Protein AF-A0A419GXB6-F1 (afdb_monomer_lite)

Sequence (68 aa):
MKAAASDKTLLADAVAELIEALHQKYPGIKTKPTHPVEDEDFTIEVEVPPQLSLEAVESECHKECIRL

Foldseek 3Di:
DPVVVVVVVVVVVLVVVLVVVLCVVQPPKDKDWDPDDDPDPTDIDIHHDPVDDPVVSVVSSVVSVVVD

Structure (mmCIF, N/CA/C/O backbone):
data_AF-A0A419GXB6-F1
#
_entry.id   AF-A0A419GXB6-F1
#
loop_
_atom_site.group_PDB
_atom_site.id
_atom_site.type_symbol
_atom_site.label_atom_id
_atom_site.label_alt_id
_atom_site.label_comp_id
_atom_site.label_asym_id
_atom_site.label_entity_id
_atom_site.label_seq_id
_atom_site.pdbx_PDB_ins_code
_atom_site.Cartn_x
_atom_site.Cartn_y
_atom_site.Cartn_z
_atom_site.occupancy
_atom_site.B_iso_or_equiv
_atom_site.auth_seq_id
_atom_site.auth_comp_id
_atom_site.auth_asym_id
_atom_site.auth_atom_id
_atom_site.pdbx_PDB_model_num
ATOM 1 N N . MET A 1 1 ? 18.497 -10.425 -25.702 1.00 41.94 1 MET A N 1
ATOM 2 C CA . MET A 1 1 ? 18.179 -9.348 -24.740 1.00 41.94 1 MET A CA 1
ATOM 3 C C . MET A 1 1 ? 16.676 -9.093 -24.799 1.00 41.94 1 MET A C 1
ATOM 5 O O . MET A 1 1 ? 16.227 -8.424 -25.717 1.00 41.94 1 MET A O 1
ATOM 9 N N . LYS A 1 2 ? 15.882 -9.750 -23.943 1.00 39.69 2 LYS A N 1
ATOM 10 C CA . LYS A 1 2 ? 14.406 -9.656 -23.966 1.00 39.69 2 LYS A CA 1
ATOM 11 C C . LYS A 1 2 ? 13.751 -9.950 -22.599 1.00 39.69 2 LYS A C 1
ATOM 13 O O . LYS A 1 2 ? 12.598 -10.343 -22.571 1.00 39.69 2 LYS A O 1
ATOM 18 N N . ALA A 1 3 ? 14.501 -9.800 -21.502 1.00 45.81 3 ALA A N 1
ATOM 19 C CA . ALA A 1 3 ? 14.028 -10.073 -20.136 1.00 45.81 3 ALA A CA 1
ATOM 20 C C . ALA A 1 3 ? 13.564 -8.795 -19.402 1.00 45.81 3 ALA A C 1
ATOM 22 O O . ALA A 1 3 ? 12.507 -8.782 -18.796 1.00 45.81 3 ALA A O 1
ATOM 23 N N . ALA A 1 4 ? 14.267 -7.670 -19.579 1.00 48.78 4 ALA A N 1
ATOM 24 C CA . ALA A 1 4 ? 14.021 -6.442 -18.807 1.00 48.78 4 ALA A CA 1
ATOM 25 C C . ALA A 1 4 ? 12.648 -5.765 -19.018 1.00 48.78 4 ALA A C 1
ATOM 27 O O . ALA A 1 4 ? 12.239 -4.941 -18.206 1.00 48.78 4 ALA A O 1
ATOM 28 N N . ALA A 1 5 ? 11.947 -6.058 -20.119 1.00 51.44 5 ALA A N 1
ATOM 29 C CA . ALA A 1 5 ? 10.597 -5.532 -20.346 1.00 51.44 5 ALA A CA 1
ATOM 30 C C . ALA A 1 5 ? 9.533 -6.337 -19.581 1.00 51.44 5 ALA A C 1
ATOM 32 O O . ALA A 1 5 ? 8.520 -5.775 -19.186 1.00 51.44 5 ALA A O 1
ATOM 33 N N . SER A 1 6 ? 9.781 -7.631 -19.365 1.00 61.16 6 SER A N 1
ATOM 34 C CA . SER A 1 6 ? 8.884 -8.553 -18.667 1.00 61.16 6 SER A CA 1
ATOM 35 C C . SER A 1 6 ? 8.819 -8.230 -17.178 1.00 61.16 6 SER A C 1
ATOM 37 O O . SER A 1 6 ? 7.731 -8.150 -16.621 1.00 61.16 6 SER A O 1
ATOM 39 N N . ASP A 1 7 ? 9.973 -7.952 -16.572 1.00 68.31 7 ASP A N 1
ATOM 40 C CA . ASP A 1 7 ? 10.086 -7.717 -15.129 1.00 68.31 7 ASP A CA 1
ATOM 41 C C . ASP A 1 7 ? 9.417 -6.403 -14.703 1.00 68.31 7 ASP A C 1
ATOM 43 O O . ASP A 1 7 ? 8.752 -6.345 -13.675 1.00 68.31 7 ASP A O 1
ATOM 47 N N . LYS A 1 8 ? 9.502 -5.357 -15.537 1.00 75.69 8 LYS A N 1
ATOM 48 C CA . LYS A 1 8 ? 8.816 -4.080 -15.273 1.00 75.69 8 LYS A CA 1
ATO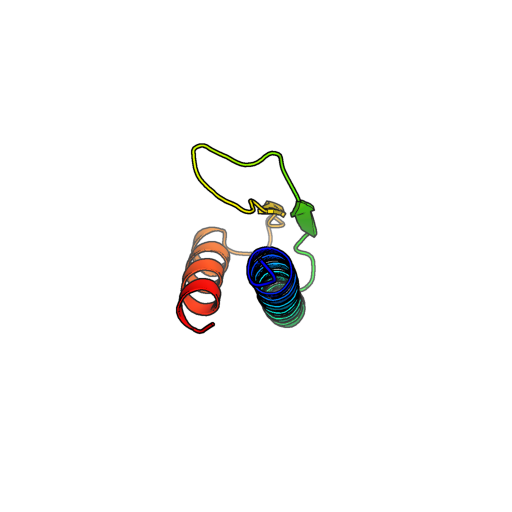M 49 C C . LYS A 1 8 ? 7.300 -4.183 -15.380 1.00 75.69 8 LYS A C 1
ATOM 51 O O . LYS A 1 8 ? 6.600 -3.522 -14.621 1.00 75.69 8 LYS A O 1
ATOM 56 N N . THR A 1 9 ? 6.792 -4.971 -16.328 1.00 82.81 9 THR A N 1
ATOM 57 C CA . THR A 1 9 ? 5.348 -5.215 -16.443 1.00 82.81 9 THR A CA 1
ATOM 58 C C . THR A 1 9 ? 4.850 -6.042 -15.262 1.00 82.81 9 THR A C 1
ATOM 60 O O . THR A 1 9 ? 3.860 -5.658 -14.657 1.00 82.81 9 THR A O 1
ATOM 63 N N . LEU A 1 10 ? 5.586 -7.087 -14.866 1.00 85.88 10 LEU A N 1
ATOM 64 C CA . LEU A 1 10 ? 5.266 -7.884 -13.677 1.00 85.88 10 LEU A CA 1
ATOM 65 C C . LEU A 1 10 ? 5.245 -7.036 -12.401 1.00 85.88 10 LEU A C 1
ATOM 67 O O . LEU A 1 10 ? 4.317 -7.152 -11.610 1.00 85.88 10 LEU A O 1
ATOM 71 N N . LEU A 1 11 ? 6.227 -6.147 -12.224 1.00 86.81 11 LEU A N 1
ATOM 72 C CA . LEU A 1 11 ? 6.256 -5.235 -11.082 1.00 86.81 11 LEU A CA 1
ATOM 73 C C . LEU A 1 11 ? 5.071 -4.259 -11.099 1.00 86.81 11 LEU A C 1
ATOM 75 O O . LEU A 1 11 ? 4.462 -4.018 -10.063 1.00 86.81 11 LEU A O 1
ATOM 79 N N . ALA A 1 12 ? 4.727 -3.705 -12.263 1.00 88.06 12 ALA A N 1
ATOM 80 C CA . ALA A 1 12 ? 3.583 -2.806 -12.387 1.00 88.06 12 ALA A CA 1
ATOM 81 C C . ALA A 1 12 ? 2.254 -3.509 -12.062 1.00 88.06 12 ALA A C 1
ATOM 83 O O . ALA A 1 12 ? 1.421 -2.923 -11.372 1.00 88.06 12 ALA A O 1
ATOM 84 N N . ASP A 1 13 ? 2.080 -4.752 -12.517 1.00 89.88 13 ASP A N 1
ATOM 85 C CA . ASP A 1 13 ? 0.895 -5.564 -12.226 1.00 89.88 13 ASP A CA 1
ATOM 86 C C . ASP A 1 13 ? 0.817 -5.897 -10.724 1.00 89.88 13 ASP A C 1
ATOM 88 O O . ASP A 1 13 ? -0.213 -5.662 -10.096 1.00 89.88 13 ASP A O 1
ATOM 92 N N . ALA A 1 14 ? 1.931 -6.313 -10.113 1.00 89.38 14 ALA A N 1
ATOM 93 C CA . ALA A 1 14 ? 2.024 -6.576 -8.675 1.00 89.38 14 ALA A CA 1
ATOM 94 C C . ALA A 1 14 ? 1.677 -5.336 -7.826 1.00 89.38 14 ALA A C 1
ATOM 96 O O . ALA A 1 14 ? 0.916 -5.414 -6.860 1.00 89.38 14 ALA A O 1
ATOM 97 N N . VAL A 1 15 ? 2.180 -4.158 -8.210 1.00 90.69 15 VAL A N 1
ATOM 98 C CA . VAL A 1 15 ? 1.842 -2.891 -7.541 1.00 90.69 15 VAL A CA 1
ATOM 99 C C . VAL A 1 15 ? 0.365 -2.535 -7.732 1.00 90.69 15 VAL A C 1
ATOM 101 O O . VAL A 1 15 ? -0.268 -2.027 -6.805 1.00 90.69 15 VAL A O 1
ATOM 104 N N . ALA A 1 16 ? -0.208 -2.796 -8.909 1.00 92.00 16 ALA A N 1
ATOM 105 C CA . ALA A 1 16 ? -1.627 -2.561 -9.152 1.00 92.00 16 ALA A CA 1
ATOM 106 C C . ALA A 1 16 ? -2.511 -3.461 -8.270 1.00 92.00 16 ALA A C 1
ATOM 108 O O . ALA A 1 16 ? -3.472 -2.962 -7.682 1.00 92.00 16 ALA A O 1
ATOM 109 N N . GLU A 1 17 ? -2.153 -4.740 -8.116 1.00 92.56 17 GLU A N 1
ATOM 110 C CA . GLU A 1 17 ? -2.842 -5.680 -7.220 1.00 92.56 17 GLU A CA 1
ATOM 111 C C . GLU A 1 17 ? -2.759 -5.237 -5.750 1.00 92.56 17 GLU A C 1
ATOM 113 O O . GLU A 1 17 ? -3.777 -5.219 -5.055 1.00 92.56 17 GLU A O 1
ATOM 118 N N . LEU A 1 18 ? -1.586 -4.782 -5.293 1.00 92.06 18 LEU A N 1
ATOM 119 C CA . LEU A 1 18 ? -1.410 -4.195 -3.959 1.00 92.06 18 LEU A CA 1
ATOM 120 C C . LEU 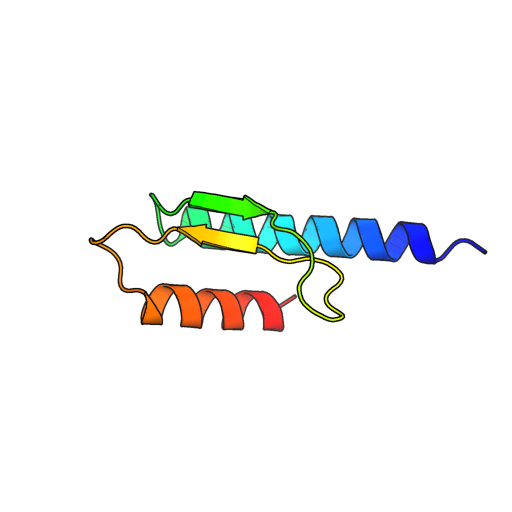A 1 18 ? -2.351 -2.999 -3.741 1.00 92.06 18 LEU A C 1
ATOM 122 O O . LEU A 1 18 ? -3.058 -2.928 -2.734 1.00 92.06 18 LEU A O 1
ATOM 126 N N . ILE A 1 19 ? -2.378 -2.052 -4.684 1.00 93.38 19 ILE A N 1
ATOM 127 C CA . ILE A 1 19 ? -3.229 -0.856 -4.594 1.00 93.38 19 ILE A CA 1
ATOM 128 C C . ILE A 1 19 ? -4.713 -1.243 -4.570 1.00 93.38 19 ILE A C 1
ATOM 130 O O . ILE A 1 19 ? -5.489 -0.663 -3.805 1.00 93.38 19 ILE A O 1
ATOM 134 N N . GLU A 1 20 ? -5.124 -2.218 -5.382 1.00 93.88 20 GLU A N 1
ATOM 135 C CA . GLU A 1 20 ? -6.500 -2.710 -5.391 1.00 93.88 20 GLU A CA 1
ATOM 136 C C . GLU A 1 20 ? -6.880 -3.345 -4.047 1.00 93.88 20 GLU A C 1
ATOM 138 O O . GLU A 1 20 ? -7.905 -2.972 -3.467 1.00 93.88 20 GLU A O 1
ATOM 143 N N . ALA A 1 21 ? -6.041 -4.233 -3.506 1.00 93.06 21 ALA A N 1
ATOM 144 C CA . ALA A 1 21 ? -6.277 -4.882 -2.217 1.00 93.06 21 ALA A CA 1
ATOM 145 C C . ALA A 1 21 ? -6.408 -3.859 -1.076 1.00 93.06 21 ALA A C 1
ATOM 147 O O . ALA A 1 21 ? -7.336 -3.934 -0.259 1.00 93.06 21 ALA A O 1
ATOM 148 N N . LEU A 1 22 ? -5.526 -2.853 -1.051 1.00 93.12 22 LEU A N 1
ATOM 149 C CA . LEU A 1 22 ? -5.567 -1.789 -0.052 1.00 93.12 22 LEU A CA 1
ATOM 150 C C . LEU A 1 22 ? -6.841 -0.942 -0.173 1.00 93.12 22 LEU A C 1
ATOM 152 O O . LEU A 1 22 ? -7.487 -0.684 0.842 1.00 93.12 22 LEU A O 1
ATOM 156 N N . HIS A 1 23 ? -7.258 -0.556 -1.383 1.00 94.44 23 HIS A N 1
ATOM 157 C CA . HIS A 1 23 ? -8.496 0.210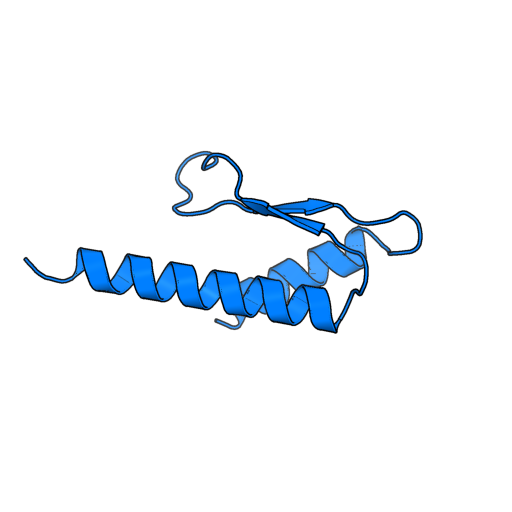 -1.576 1.00 94.44 23 HIS A CA 1
ATOM 158 C C . HIS A 1 23 ? -9.761 -0.589 -1.238 1.00 94.44 23 HIS A C 1
ATOM 160 O O . HIS A 1 23 ? -10.720 -0.014 -0.719 1.00 94.44 23 HIS A O 1
ATOM 166 N N . GLN A 1 24 ? -9.776 -1.900 -1.500 1.00 94.31 24 GLN A N 1
ATOM 167 C CA . GLN A 1 24 ? -10.893 -2.767 -1.119 1.00 94.31 24 GLN A CA 1
ATOM 168 C C . GLN A 1 24 ? -11.020 -2.890 0.404 1.00 94.31 24 GLN A C 1
ATOM 170 O O . GLN A 1 24 ? -12.132 -2.864 0.936 1.00 94.31 24 GLN A O 1
ATOM 175 N N . LYS A 1 25 ? -9.892 -3.008 1.115 1.00 94.62 25 LYS A N 1
ATOM 176 C CA . LYS A 1 25 ? -9.882 -3.182 2.573 1.00 94.62 25 LYS A CA 1
ATOM 177 C C . LYS A 1 25 ? -10.053 -1.870 3.341 1.00 94.62 25 LYS A C 1
ATOM 179 O O . LYS A 1 25 ? -10.708 -1.851 4.383 1.00 94.62 25 LYS A O 1
ATOM 184 N N . TYR A 1 26 ? -9.480 -0.785 2.832 1.00 95.00 26 TYR A N 1
ATOM 185 C CA . TYR A 1 26 ? -9.418 0.518 3.487 1.00 95.00 26 TYR A CA 1
ATOM 186 C C . TYR A 1 26 ? -10.013 1.607 2.586 1.00 95.00 26 TYR A C 1
ATOM 188 O O . TYR A 1 26 ? -9.284 2.420 2.009 1.00 95.00 26 TYR A O 1
ATOM 196 N N . PRO A 1 27 ? -11.352 1.668 2.458 1.00 91.94 27 PRO A N 1
ATOM 197 C CA . PRO A 1 27 ? -11.989 2.694 1.649 1.00 91.94 27 PRO A CA 1
ATOM 198 C C . PRO A 1 27 ? -11.642 4.090 2.182 1.00 91.94 27 PRO A C 1
ATOM 200 O O . PRO A 1 27 ? -11.844 4.396 3.359 1.00 91.94 27 PRO A O 1
ATOM 203 N N . GLY A 1 28 ? -11.135 4.947 1.297 1.00 91.31 28 GLY A N 1
ATOM 204 C CA . GLY A 1 28 ? -10.786 6.334 1.611 1.00 91.31 28 GLY A CA 1
ATOM 205 C C . GLY A 1 28 ? -9.298 6.609 1.821 1.00 91.31 28 GLY A C 1
ATOM 206 O O . GLY A 1 28 ? -8.949 7.780 1.980 1.00 91.31 28 GLY A O 1
ATOM 207 N N . ILE A 1 29 ? -8.425 5.594 1.779 1.00 94.69 29 ILE A N 1
ATOM 208 C CA . ILE A 1 29 ? -6.993 5.847 1.562 1.00 94.69 29 ILE A CA 1
ATOM 209 C C . ILE A 1 29 ? -6.783 6.418 0.157 1.00 94.69 29 ILE A C 1
ATOM 211 O O . ILE A 1 29 ? -7.585 6.173 -0.749 1.00 94.69 29 ILE A O 1
ATOM 215 N N . LYS A 1 30 ? -5.694 7.161 -0.034 1.00 95.50 30 LYS A N 1
ATOM 216 C CA . LYS A 1 30 ? -5.247 7.572 -1.369 1.00 95.50 30 LYS A CA 1
ATOM 217 C C . LYS A 1 30 ? -3.838 7.071 -1.602 1.00 95.50 30 LYS A C 1
ATOM 219 O O . LYS A 1 30 ? -2.982 7.232 -0.740 1.00 95.50 30 LYS A O 1
ATOM 224 N N . THR A 1 31 ? -3.590 6.524 -2.781 1.00 94.81 31 THR A N 1
ATOM 225 C CA . THR A 1 31 ? -2.260 6.070 -3.189 1.00 94.81 31 THR A CA 1
ATOM 226 C C . THR A 1 31 ? -1.739 6.940 -4.320 1.00 94.81 31 THR A C 1
ATOM 228 O O . THR A 1 31 ? -2.475 7.217 -5.272 1.00 94.81 31 THR A O 1
ATOM 231 N N . LYS A 1 32 ? -0.469 7.335 -4.266 1.00 94.06 32 LYS A N 1
ATOM 232 C CA . LYS A 1 32 ? 0.202 7.993 -5.392 1.00 94.06 32 LYS A CA 1
ATOM 233 C C . LYS A 1 32 ? 1.606 7.415 -5.581 1.00 94.06 32 LYS A C 1
ATOM 235 O O . LYS A 1 32 ? 2.270 7.133 -4.586 1.00 94.06 32 LYS A O 1
ATOM 240 N N . PRO A 1 33 ? 2.082 7.255 -6.825 1.00 91.94 33 PRO A N 1
ATOM 241 C CA . PRO A 1 33 ? 3.484 6.949 -7.052 1.00 91.94 33 PRO A CA 1
ATOM 242 C C . PRO A 1 33 ? 4.344 8.130 -6.593 1.00 91.94 33 PRO A C 1
ATOM 244 O O . PRO A 1 33 ? 3.967 9.294 -6.768 1.00 91.94 33 PRO A O 1
ATOM 247 N N . THR A 1 34 ? 5.508 7.833 -6.036 1.00 91.88 34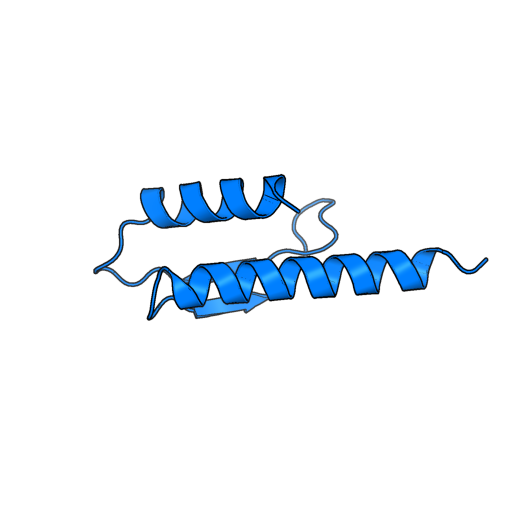 THR A N 1
ATOM 248 C CA . THR A 1 34 ? 6.520 8.833 -5.690 1.00 91.88 34 THR A CA 1
ATOM 249 C C . THR A 1 34 ? 7.806 8.576 -6.456 1.00 91.88 34 THR A C 1
ATOM 251 O O . THR A 1 34 ? 7.935 7.597 -7.191 1.00 91.88 34 THR A O 1
ATOM 254 N N . HIS A 1 35 ? 8.767 9.490 -6.320 1.00 87.94 35 HIS A N 1
ATOM 255 C CA . HIS A 1 35 ? 10.112 9.209 -6.798 1.00 87.94 35 HIS A CA 1
ATOM 256 C C . HIS A 1 35 ? 10.657 7.956 -6.099 1.00 87.94 35 HIS A C 1
ATOM 258 O O . HIS A 1 35 ? 10.402 7.803 -4.901 1.00 87.94 35 HIS A O 1
ATOM 264 N N . PRO A 1 36 ? 11.387 7.097 -6.832 1.00 87.62 36 PRO A N 1
ATOM 265 C CA . PRO A 1 36 ? 12.109 5.982 -6.242 1.00 87.62 36 PRO A CA 1
ATOM 266 C C . PRO A 1 36 ? 12.969 6.444 -5.070 1.00 87.62 36 PRO A C 1
ATOM 268 O O . PRO A 1 36 ? 13.639 7.481 -5.159 1.00 87.62 36 PRO A O 1
ATOM 271 N N . VAL A 1 37 ? 12.931 5.685 -3.983 1.00 87.44 37 VAL A N 1
ATOM 272 C CA . VAL A 1 37 ? 13.769 5.907 -2.808 1.00 87.44 37 VAL A CA 1
ATOM 273 C C . VAL A 1 37 ? 14.916 4.901 -2.843 1.00 87.44 37 VAL A C 1
ATOM 275 O O . VAL A 1 37 ? 14.697 3.710 -3.029 1.00 87.44 37 VAL A O 1
ATOM 278 N N . GLU A 1 38 ? 16.146 5.394 -2.679 1.00 87.31 38 GLU A N 1
ATOM 279 C CA . GLU A 1 38 ? 17.366 4.574 -2.675 1.00 87.31 38 GLU A CA 1
ATOM 280 C C . GLU A 1 38 ? 17.499 3.697 -3.936 1.00 87.31 38 GLU A C 1
ATOM 282 O O . GLU A 1 38 ? 17.642 4.235 -5.036 1.00 87.31 38 GLU A O 1
ATOM 287 N N . ASP A 1 39 ? 17.462 2.374 -3.768 1.00 85.25 39 ASP A N 1
ATOM 288 C CA . ASP A 1 39 ? 17.627 1.370 -4.820 1.00 85.25 39 ASP A CA 1
ATOM 289 C C . ASP A 1 39 ? 16.294 0.678 -5.183 1.00 85.25 39 ASP A C 1
ATOM 291 O O . ASP A 1 39 ? 16.295 -0.368 -5.832 1.00 85.25 39 ASP A O 1
ATOM 295 N N . GLU A 1 40 ? 15.148 1.224 -4.755 1.00 84.62 40 GLU A N 1
ATOM 296 C CA . GLU A 1 40 ? 13.836 0.654 -5.073 1.00 84.62 40 GLU A CA 1
ATOM 297 C C . GLU A 1 40 ? 13.442 0.894 -6.538 1.00 84.62 40 GLU A C 1
ATOM 299 O O . GLU A 1 40 ? 13.528 2.006 -7.058 1.00 84.62 40 GLU A O 1
ATOM 304 N N . ASP A 1 41 ? 12.918 -0.137 -7.207 1.00 85.00 41 ASP A N 1
ATOM 305 C CA . ASP A 1 41 ? 12.379 -0.013 -8.569 1.00 85.00 41 ASP A CA 1
ATOM 306 C C . ASP A 1 41 ? 11.039 0.749 -8.615 1.00 85.00 41 ASP A C 1
ATOM 308 O O . ASP A 1 41 ? 10.644 1.265 -9.668 1.00 85.00 41 ASP A O 1
ATOM 312 N N . PHE A 1 42 ? 10.324 0.817 -7.485 1.00 86.38 42 PHE A N 1
ATOM 313 C CA . PHE A 1 42 ? 9.027 1.475 -7.364 1.00 86.38 42 PHE A CA 1
ATOM 314 C C . PHE A 1 42 ? 8.749 1.905 -5.918 1.00 86.38 42 PHE A C 1
ATOM 316 O O . PHE A 1 42 ? 8.940 1.116 -5.000 1.00 86.38 42 PHE A O 1
ATOM 323 N N . THR A 1 43 ? 8.193 3.105 -5.727 1.00 90.88 43 THR A N 1
ATOM 324 C CA . THR A 1 43 ? 7.757 3.593 -4.410 1.00 90.88 43 THR A CA 1
ATOM 325 C C . THR A 1 43 ? 6.347 4.198 -4.501 1.00 90.88 43 THR A C 1
ATOM 327 O O . THR A 1 43 ? 6.037 4.966 -5.420 1.00 90.88 43 THR A O 1
ATOM 330 N N . ILE A 1 44 ? 5.477 3.851 -3.545 1.00 92.19 44 ILE A N 1
ATOM 331 C CA . ILE A 1 44 ? 4.136 4.431 -3.356 1.00 92.19 44 ILE A CA 1
ATOM 332 C C . ILE A 1 44 ? 4.067 5.220 -2.047 1.00 92.19 44 ILE A C 1
ATOM 334 O O . ILE A 1 44 ? 4.524 4.761 -1.006 1.00 92.19 44 ILE A O 1
ATOM 338 N N . GLU A 1 45 ? 3.378 6.356 -2.074 1.00 94.56 45 GLU A N 1
ATOM 339 C CA . GLU A 1 45 ? 2.866 7.004 -0.868 1.00 94.56 45 GLU A CA 1
ATOM 340 C C . GLU A 1 45 ? 1.406 6.598 -0.650 1.00 94.56 45 GLU A C 1
ATOM 342 O O . GLU A 1 45 ? 0.599 6.613 -1.587 1.00 94.56 45 GLU A O 1
ATOM 347 N N . VAL A 1 46 ? 1.068 6.278 0.601 1.00 94.88 46 VAL A N 1
ATOM 348 C CA . VAL A 1 46 ? -0.294 5.969 1.045 1.00 94.88 46 VAL A CA 1
ATOM 349 C C . VAL A 1 46 ? -0.739 7.022 2.061 1.00 94.88 46 VAL A C 1
ATOM 351 O O . VAL A 1 46 ? -0.240 7.075 3.183 1.00 94.88 46 VAL A O 1
ATOM 354 N N . GLU A 1 47 ? -1.695 7.866 1.677 1.00 96.56 47 GLU A N 1
ATOM 355 C CA . GLU A 1 47 ? -2.340 8.827 2.573 1.00 96.56 47 GLU A CA 1
ATOM 356 C C . GLU A 1 47 ? -3.450 8.115 3.353 1.00 96.56 47 GLU A C 1
ATOM 358 O O . GLU A 1 47 ? -4.465 7.699 2.782 1.00 96.56 47 GLU A O 1
ATOM 363 N N . VAL A 1 48 ? -3.253 7.976 4.666 1.00 96.25 48 VAL A N 1
ATOM 364 C CA . VAL A 1 48 ? -4.203 7.318 5.569 1.00 96.25 48 VAL A CA 1
ATOM 365 C C . VAL A 1 48 ? -5.099 8.367 6.235 1.00 96.25 48 VAL A C 1
ATOM 367 O O . VAL A 1 48 ? -4.592 9.261 6.916 1.00 96.25 48 VAL A O 1
ATOM 370 N N . PRO A 1 49 ? -6.431 8.292 6.068 1.00 94.69 49 PRO A N 1
ATOM 371 C CA . PRO A 1 49 ? -7.340 9.235 6.692 1.00 94.69 49 PRO A CA 1
ATOM 372 C C . PRO A 1 49 ? -7.427 9.002 8.216 1.00 94.69 49 PRO A C 1
ATOM 374 O O . PRO A 1 49 ? -7.276 7.866 8.667 1.00 94.69 49 PRO A O 1
ATOM 377 N N . PRO A 1 50 ? -7.743 10.034 9.024 1.00 93.56 50 PRO A N 1
ATOM 378 C CA . PRO A 1 50 ? -7.657 9.972 10.492 1.00 93.56 50 PRO A CA 1
ATOM 379 C C . PRO A 1 50 ? -8.530 8.900 11.158 1.00 93.56 50 PRO A C 1
ATOM 381 O O . PRO A 1 50 ? -8.266 8.490 12.284 1.00 93.56 50 PRO A O 1
ATOM 384 N N . GLN A 1 51 ? -9.598 8.471 10.484 1.00 94.81 51 GLN A N 1
ATOM 385 C CA . GLN A 1 51 ? -10.492 7.410 10.948 1.00 94.81 51 GLN A CA 1
ATOM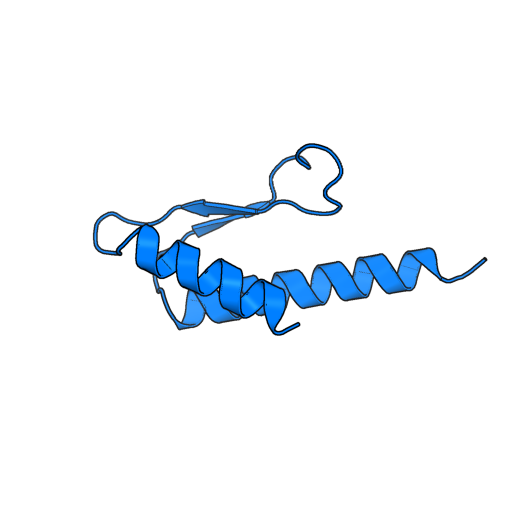 386 C C . GLN A 1 51 ? -9.903 5.994 10.830 1.00 94.81 51 GLN A C 1
ATOM 388 O O . GLN A 1 51 ? -10.503 5.050 11.344 1.00 94.81 51 GLN A O 1
ATOM 393 N N . LEU A 1 52 ? -8.770 5.826 10.143 1.00 93.94 52 LEU A N 1
ATOM 394 C CA . LEU A 1 52 ? -8.077 4.551 9.992 1.00 93.94 52 LEU A CA 1
ATOM 395 C C . LEU A 1 52 ? -6.794 4.533 10.827 1.00 93.94 52 LEU A C 1
ATOM 397 O O . LEU A 1 52 ? -6.138 5.553 11.023 1.00 93.94 52 LEU A O 1
ATOM 401 N N . SER A 1 53 ? -6.427 3.348 11.317 1.00 95.19 53 SER A N 1
ATOM 402 C CA . SER A 1 53 ? -5.169 3.159 12.039 1.00 95.19 53 SER A CA 1
ATOM 403 C C . SER A 1 53 ? -4.004 3.078 11.057 1.00 95.19 53 SER A C 1
ATOM 405 O O . SER A 1 53 ? -3.983 2.187 10.206 1.00 95.19 53 SER A O 1
ATOM 407 N N . LEU A 1 54 ? -3.026 3.976 11.212 1.00 94.94 54 LEU A N 1
ATOM 408 C CA . LEU A 1 54 ? -1.801 3.980 10.412 1.00 94.94 54 LEU A CA 1
ATOM 409 C C . LEU A 1 54 ? -1.056 2.641 10.521 1.00 94.94 54 LEU A C 1
ATOM 411 O O . LEU A 1 54 ? -0.758 2.036 9.498 1.00 94.94 54 LEU A O 1
ATOM 415 N N . GLU A 1 55 ? -0.854 2.135 11.742 1.00 95.56 55 GLU A N 1
ATOM 416 C CA . GLU A 1 55 ? -0.160 0.860 11.991 1.00 95.56 55 GLU A CA 1
ATOM 417 C C . GLU A 1 55 ? -0.875 -0.330 11.334 1.00 95.56 55 GLU A C 1
ATOM 419 O O . GLU A 1 55 ? -0.241 -1.258 10.833 1.00 95.56 55 GLU A O 1
ATOM 424 N N . ALA A 1 56 ? -2.213 -0.317 11.320 1.00 94.69 56 ALA A N 1
ATOM 425 C CA . ALA A 1 56 ? -2.986 -1.387 10.700 1.00 94.69 56 ALA A CA 1
ATOM 426 C C . ALA A 1 56 ? -2.853 -1.374 9.171 1.00 94.69 56 ALA A C 1
ATOM 428 O O . ALA A 1 56 ? -2.736 -2.441 8.572 1.00 94.69 56 ALA A O 1
ATOM 429 N N . VAL A 1 57 ? -2.868 -0.185 8.556 1.00 94.56 57 VAL A N 1
ATOM 430 C CA . VAL A 1 57 ? -2.672 -0.027 7.108 1.00 94.56 57 VAL A CA 1
ATOM 431 C C . VAL A 1 57 ? -1.243 -0.413 6.723 1.00 94.56 57 VAL A C 1
ATOM 433 O O . VAL A 1 57 ? -1.065 -1.204 5.804 1.00 94.56 57 VAL A O 1
ATOM 436 N N . GLU A 1 58 ? -0.238 0.052 7.468 1.00 94.56 58 GLU A N 1
ATOM 437 C CA . GLU A 1 58 ? 1.172 -0.301 7.254 1.00 94.56 58 GLU A CA 1
ATOM 438 C C . GLU A 1 58 ? 1.411 -1.815 7.361 1.00 94.56 58 GLU A C 1
ATOM 440 O O . GLU A 1 58 ? 2.025 -2.421 6.482 1.00 94.56 58 GLU A O 1
ATOM 445 N N . SER A 1 59 ? 0.868 -2.459 8.400 1.00 94.19 59 SER A N 1
ATOM 446 C CA . SER A 1 59 ? 0.960 -3.914 8.556 1.00 94.19 59 SER A CA 1
ATOM 447 C C . SER A 1 59 ? 0.344 -4.665 7.377 1.00 94.19 59 SER A C 1
ATOM 449 O O . SER A 1 59 ? 0.839 -5.732 7.011 1.00 94.19 59 SER A O 1
ATOM 451 N N . GLU A 1 60 ? -0.729 -4.141 6.785 1.00 92.94 60 GLU A N 1
ATOM 452 C CA . GLU A 1 60 ? -1.342 -4.765 5.620 1.00 92.94 60 GLU A CA 1
ATOM 453 C C . GLU A 1 60 ? -0.520 -4.566 4.348 1.00 92.94 60 GLU A C 1
ATOM 455 O O . GLU A 1 60 ? -0.334 -5.537 3.617 1.00 92.94 60 GLU A O 1
ATOM 460 N N . CYS A 1 61 ? 0.038 -3.370 4.127 1.00 91.81 61 CYS A N 1
ATOM 461 C CA . CYS A 1 61 ? 0.971 -3.124 3.027 1.00 91.81 61 CYS A CA 1
ATOM 462 C C . CYS A 1 61 ? 2.102 -4.162 3.035 1.00 91.81 61 CYS A C 1
ATOM 464 O O . CYS A 1 61 ? 2.357 -4.803 2.021 1.00 91.81 61 CYS A O 1
ATOM 466 N N . HIS A 1 62 ? 2.721 -4.410 4.195 1.00 91.00 62 HIS A N 1
ATOM 467 C CA . HIS A 1 62 ? 3.785 -5.411 4.313 1.00 91.00 62 HIS A CA 1
ATOM 468 C C . HIS A 1 62 ? 3.325 -6.834 3.971 1.00 91.00 62 HIS A C 1
ATOM 470 O O . HIS A 1 62 ? 4.066 -7.581 3.334 1.00 91.00 62 HIS A O 1
ATOM 476 N N . LYS A 1 63 ? 2.115 -7.232 4.381 1.00 90.62 63 LYS A N 1
ATOM 477 C CA . LYS A 1 63 ? 1.590 -8.573 4.074 1.00 90.62 63 LYS A CA 1
ATOM 478 C C . LYS A 1 63 ? 1.358 -8.755 2.583 1.00 90.62 63 LYS A C 1
ATOM 480 O O . LYS A 1 63 ? 1.740 -9.789 2.045 1.00 90.62 63 LYS A O 1
ATOM 485 N N . GLU A 1 64 ? 0.748 -7.768 1.936 1.00 87.19 64 GLU A N 1
ATOM 486 C CA . GLU A 1 64 ? 0.443 -7.842 0.509 1.00 87.19 64 GLU A CA 1
ATOM 487 C C . GLU A 1 64 ? 1.726 -7.771 -0.339 1.00 87.19 64 GLU A C 1
ATOM 489 O O . GLU A 1 64 ? 1.842 -8.522 -1.300 1.00 87.19 64 GLU A O 1
ATOM 494 N N . CYS A 1 65 ? 2.749 -7.012 0.080 1.00 83.50 65 CYS A N 1
ATOM 495 C CA . CYS A 1 65 ? 4.060 -7.009 -0.585 1.00 83.50 65 CYS A CA 1
ATOM 496 C C . CYS A 1 65 ? 4.826 -8.346 -0.492 1.00 83.50 65 CYS A C 1
ATOM 498 O O . CYS A 1 65 ? 5.613 -8.646 -1.380 1.00 83.50 65 CYS A O 1
ATOM 500 N N . ILE A 1 66 ? 4.643 -9.142 0.572 1.00 82.38 66 ILE A N 1
ATOM 501 C CA . ILE A 1 66 ? 5.312 -10.457 0.740 1.00 82.38 66 ILE A CA 1
ATOM 502 C C . ILE A 1 66 ? 4.553 -11.579 0.019 1.00 82.38 66 ILE A C 1
ATOM 504 O O . ILE A 1 66 ? 5.113 -12.633 -0.282 1.00 82.38 66 ILE A O 1
ATOM 508 N N . ARG A 1 67 ? 3.249 -11.391 -0.183 1.00 67.94 67 ARG A N 1
ATOM 509 C CA . ARG A 1 67 ? 2.352 -12.411 -0.726 1.00 67.94 67 ARG A CA 1
ATOM 510 C C . ARG A 1 67 ? 2.463 -12.568 -2.250 1.00 67.94 67 ARG A C 1
ATOM 512 O O . ARG A 1 67 ? 2.046 -13.616 -2.746 1.00 67.94 67 ARG A O 1
ATOM 519 N N . LEU A 1 68 ? 2.982 -11.554 -2.946 1.00 54.53 68 LEU A N 1
ATOM 520 C CA . LEU A 1 68 ? 3.181 -11.507 -4.400 1.00 54.53 68 LEU A CA 1
ATOM 521 C C . LEU A 1 68 ? 4.465 -12.222 -4.845 1.00 54.53 68 LEU A C 1
ATOM 523 O O . LEU A 1 68 ? 5.507 -12.063 -4.171 1.00 54.53 68 LEU A O 1
#

pLDDT: mean 86.18, std 13.92, range [39.69, 96.56]

Secondary structure (DSSP, 8-state):
--SHHHHHHHHHHHHHHHHHHHHHHSTT-EEEE-PPPTT-S--EEEE--TTS-HHHHHHHHHHHHHH-

Radius 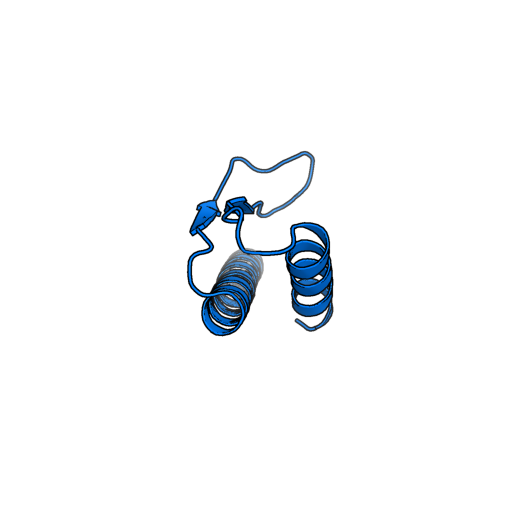of gyration: 13.31 Å; chains: 1; bounding box: 30×22×37 Å